Protein AF-A0A6C0CA20-F1 (afdb_monomer)

Solvent-accessible surface area (backbone atoms only — not comparable to full-atom values): 9880 Å² total; per-residue (Å²): 126,70,64,70,59,51,55,51,50,56,59,53,45,75,79,47,52,57,69,53,52,55,57,48,24,70,73,40,77,76,37,40,62,42,60,72,72,48,73,34,68,61,81,39,56,44,89,81,37,72,86,45,96,46,39,52,35,37,25,21,37,33,49,62,64,67,86,89,74,76,39,85,60,46,74,38,30,34,39,38,31,78,74,74,80,74,66,69,76,35,24,28,41,32,41,34,52,79,36,62,68,71,57,79,89,44,48,49,68,47,27,29,34,39,34,41,18,51,54,51,80,58,80,55,86,87,23,70,38,92,46,50,79,44,80,45,66,72,40,83,79,65,61,64,60,57,57,50,48,51,53,52,50,47,55,51,48,54,51,52,53,51,53,54,51,55,56,57,59,71,74,76,119

Structure (mmCIF, N/CA/C/O backbone):
data_AF-A0A6C0CA20-F1
#
_entry.id   AF-A0A6C0CA20-F1
#
loop_
_atom_site.group_PDB
_atom_site.id
_atom_site.type_symbol
_atom_site.label_atom_id
_atom_site.label_alt_id
_atom_site.label_comp_id
_atom_site.label_asym_id
_atom_site.label_entity_id
_atom_site.label_seq_id
_atom_site.pdbx_PDB_ins_code
_atom_site.Cartn_x
_atom_site.Cartn_y
_atom_site.Cartn_z
_atom_site.occupancy
_atom_site.B_iso_or_equiv
_atom_site.auth_seq_id
_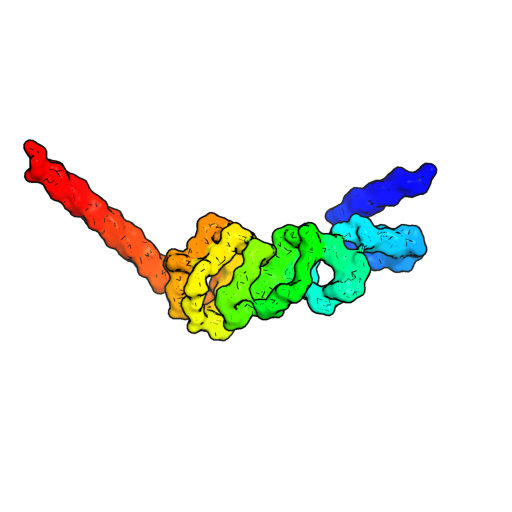atom_site.auth_comp_id
_atom_site.auth_asym_id
_atom_site.auth_atom_id
_atom_site.pdbx_PDB_model_num
ATOM 1 N N . MET A 1 1 ? -28.737 4.967 25.050 1.00 51.62 1 MET A N 1
ATOM 2 C CA . MET A 1 1 ? -28.250 6.355 24.869 1.00 51.62 1 MET A CA 1
ATOM 3 C C . MET A 1 1 ? -26.735 6.485 24.659 1.00 51.62 1 MET A C 1
ATOM 5 O O . MET A 1 1 ? -26.326 7.523 24.167 1.00 51.62 1 MET A O 1
ATOM 9 N N . LEU A 1 2 ? -25.903 5.472 24.958 1.00 55.03 2 LEU A N 1
ATOM 10 C CA . LEU A 1 2 ? -24.439 5.536 24.761 1.00 55.03 2 LEU A CA 1
ATOM 11 C C . LEU A 1 2 ? -23.964 5.369 23.298 1.00 55.03 2 LEU A C 1
ATOM 13 O O . LEU A 1 2 ? -22.847 5.767 22.983 1.00 55.03 2 LEU A O 1
ATOM 17 N N . SER A 1 3 ? -24.776 4.800 22.396 1.00 59.50 3 SER A N 1
ATOM 18 C CA . SER A 1 3 ? -24.363 4.542 21.000 1.00 59.50 3 SER A CA 1
ATOM 19 C C . SER A 1 3 ? -24.155 5.825 20.193 1.00 59.50 3 SER A C 1
ATOM 21 O O . SER A 1 3 ? -23.139 5.958 19.521 1.00 59.50 3 SER A O 1
ATOM 23 N N . LEU A 1 4 ? -25.052 6.805 20.354 1.00 59.12 4 LEU A N 1
ATOM 24 C CA . LEU A 1 4 ? -25.004 8.093 19.652 1.00 59.12 4 LEU A CA 1
ATOM 25 C C . LEU A 1 4 ? -23.715 8.882 19.942 1.00 59.12 4 LEU A C 1
ATOM 27 O O . LEU A 1 4 ? -23.262 9.648 19.101 1.00 59.12 4 LEU A O 1
ATOM 31 N N . GLN A 1 5 ? -23.096 8.676 21.110 1.00 79.94 5 GLN A N 1
ATOM 32 C CA . GLN A 1 5 ? -21.819 9.306 21.456 1.00 79.94 5 GLN A CA 1
ATOM 33 C C . GLN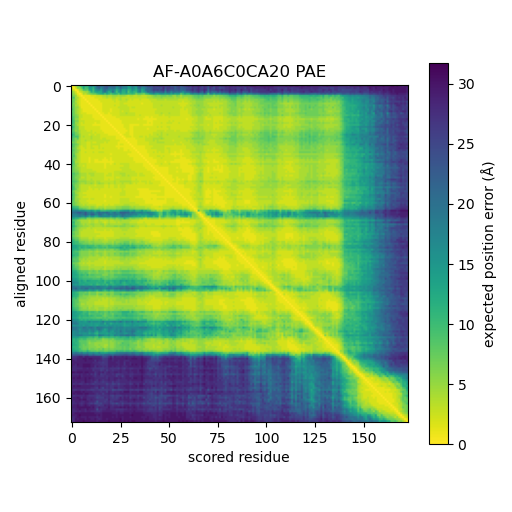 A 1 5 ? -20.623 8.626 20.777 1.00 79.94 5 GLN A C 1
ATOM 35 O O . GLN A 1 5 ? -19.655 9.302 20.450 1.00 79.94 5 GLN A O 1
ATOM 40 N N . ILE A 1 6 ? -20.674 7.312 20.537 1.00 85.56 6 ILE A N 1
ATOM 41 C CA . ILE A 1 6 ? -19.570 6.577 19.901 1.00 85.56 6 ILE A CA 1
ATOM 42 C C . ILE A 1 6 ? -19.485 6.911 18.414 1.00 85.56 6 ILE A C 1
ATOM 44 O O . ILE A 1 6 ? -18.387 7.138 17.913 1.00 85.56 6 ILE A O 1
ATOM 48 N N . ASP A 1 7 ? -20.623 6.983 17.726 1.00 88.88 7 ASP A N 1
ATOM 49 C CA . ASP A 1 7 ? -20.652 7.287 16.292 1.00 88.88 7 ASP A CA 1
ATOM 50 C C . ASP A 1 7 ? -20.109 8.697 16.015 1.00 88.88 7 ASP A C 1
ATOM 52 O O . ASP A 1 7 ? -19.309 8.888 15.102 1.00 88.88 7 ASP A O 1
ATOM 56 N N . LEU A 1 8 ? -20.435 9.666 16.881 1.00 90.69 8 LEU A N 1
ATOM 57 C CA . LEU A 1 8 ? -19.845 11.006 16.836 1.00 90.69 8 LEU A CA 1
ATOM 58 C C . LEU A 1 8 ? -18.325 10.980 17.039 1.00 90.69 8 LEU A C 1
ATOM 60 O O . LEU A 1 8 ? -17.602 11.666 16.321 1.00 90.69 8 LEU A O 1
ATOM 64 N N . VAL A 1 9 ? -17.819 10.179 17.983 1.00 90.12 9 VAL A N 1
ATOM 65 C CA . VAL A 1 9 ? -16.367 10.037 18.192 1.00 90.12 9 VAL A CA 1
ATOM 66 C C . VAL A 1 9 ? -15.696 9.405 16.974 1.00 90.12 9 VAL A C 1
ATOM 68 O O . VAL A 1 9 ? -14.604 9.831 16.606 1.00 90.12 9 VAL A O 1
ATOM 71 N N . LEU A 1 10 ? -16.332 8.429 16.319 1.00 92.62 10 LEU A N 1
ATOM 72 C CA . LEU A 1 10 ? -15.804 7.828 15.093 1.00 92.62 10 LEU A CA 1
ATOM 73 C C . LEU A 1 10 ? -15.772 8.834 13.937 1.00 92.62 10 LEU A C 1
ATOM 75 O O . LEU A 1 10 ? -14.771 8.886 13.224 1.00 92.62 10 LEU A O 1
ATOM 79 N N . GLU A 1 11 ? -16.792 9.679 13.787 1.00 93.81 11 GLU A N 1
ATOM 80 C CA . GLU A 1 11 ? -16.778 10.761 12.795 1.00 93.81 11 GLU A CA 1
ATOM 81 C C . GLU A 1 11 ? -15.688 11.798 13.083 1.00 93.81 11 GLU A C 1
ATOM 83 O O . GLU A 1 11 ? -14.913 12.139 12.191 1.00 93.81 11 GLU A O 1
ATOM 88 N N . ILE A 1 12 ? -15.548 12.235 14.338 1.00 92.12 12 ILE A N 1
ATOM 89 C CA . ILE A 1 12 ? -14.468 13.146 14.745 1.00 92.12 12 ILE A CA 1
ATOM 90 C C . ILE A 1 12 ? -13.102 12.498 14.498 1.00 92.12 12 ILE A C 1
ATOM 92 O O . ILE A 1 12 ? -12.184 13.169 14.030 1.00 92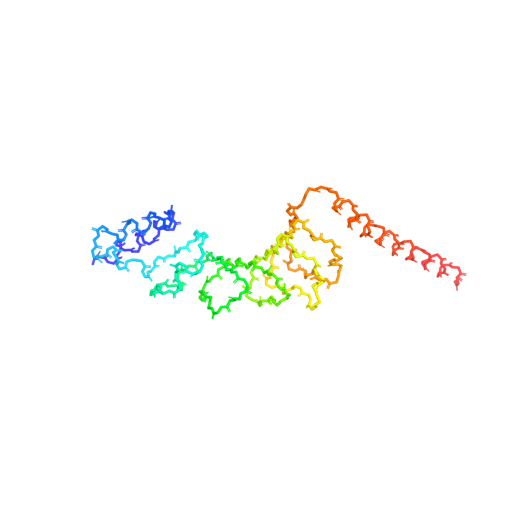.12 12 ILE A O 1
ATOM 96 N N . SER A 1 13 ? -12.964 11.190 14.754 1.00 93.38 13 SER A N 1
ATOM 97 C CA . SER A 1 13 ? -11.695 10.470 14.603 1.00 93.38 13 SER A CA 1
ATOM 98 C C . SER A 1 13 ? -11.134 10.547 13.184 1.00 93.38 13 SER A C 1
ATOM 100 O O . SER A 1 13 ? -9.918 10.521 13.025 1.00 93.38 13 SER A O 1
ATOM 102 N N . LYS A 1 14 ? -11.977 10.731 12.157 1.00 94.31 14 LYS A N 1
ATOM 103 C CA . LYS A 1 14 ? -11.532 10.914 10.765 1.00 94.31 14 LYS A CA 1
ATOM 104 C C . LYS A 1 14 ? -10.661 12.160 10.574 1.00 94.31 14 LYS A C 1
ATOM 106 O O . LYS A 1 14 ? -9.869 12.200 9.640 1.00 94.31 14 LYS A O 1
ATOM 111 N N . PHE A 1 15 ? -10.788 13.148 11.458 1.00 95.19 15 PHE A N 1
ATOM 112 C CA . PHE A 1 15 ? -10.021 14.396 11.443 1.00 95.19 15 PHE A CA 1
ATOM 113 C C . PHE A 1 15 ? -8.861 14.404 12.451 1.00 95.19 15 PHE A C 1
ATOM 115 O O . PHE A 1 15 ? -8.142 15.396 12.554 1.00 95.19 15 PHE A O 1
ATOM 122 N N . VAL A 1 16 ? -8.675 13.321 13.210 1.00 94.94 16 VAL A N 1
ATOM 123 C CA . VAL A 1 16 ? -7.609 13.180 14.211 1.00 94.94 16 VAL A CA 1
ATOM 124 C C . VAL A 1 16 ? -6.450 12.382 13.610 1.00 94.94 16 VAL A C 1
ATOM 126 O O . VAL A 1 16 ? -6.669 11.440 12.848 1.00 94.94 16 VAL A O 1
ATOM 129 N N . SER A 1 17 ? -5.214 12.735 13.970 1.00 97.25 17 SER A N 1
ATOM 130 C CA . SER A 1 17 ? -4.020 11.966 13.595 1.00 97.25 17 SER A CA 1
ATOM 131 C C . SER A 1 17 ? -4.058 10.547 14.157 1.00 97.25 17 SER A C 1
ATOM 133 O O . SER A 1 17 ? -4.695 10.281 15.180 1.00 97.25 17 SER A O 1
ATOM 135 N N . ASP A 1 18 ? -3.328 9.625 13.540 1.00 97.12 18 ASP A N 1
ATOM 136 C CA . ASP A 1 18 ? -3.299 8.236 14.008 1.00 97.12 18 ASP A CA 1
ATOM 137 C C . ASP A 1 18 ? -2.674 8.131 15.401 1.00 97.12 18 ASP A C 1
ATOM 139 O O . ASP A 1 18 ? -3.200 7.434 16.270 1.00 97.12 18 ASP A O 1
ATOM 143 N N . HIS A 1 19 ? -1.638 8.929 15.669 1.00 95.38 19 HIS A N 1
ATOM 144 C CA . HIS A 1 19 ? -1.106 9.105 17.020 1.00 95.38 19 HIS A CA 1
ATOM 145 C C . HIS A 1 19 ? -2.187 9.582 18.006 1.00 95.38 19 HIS A C 1
ATOM 147 O O . HIS A 1 19 ? -2.324 9.029 19.097 1.00 95.38 19 HIS A O 1
ATOM 153 N N . GLY A 1 20 ? -2.992 10.579 17.625 1.00 96.19 20 GLY A N 1
ATOM 154 C CA . GLY A 1 20 ? -4.081 11.090 18.457 1.00 96.19 20 GLY A CA 1
ATOM 155 C C . GLY A 1 20 ? -5.154 10.038 18.747 1.00 96.19 20 GLY A C 1
ATOM 156 O O . GLY A 1 20 ? -5.605 9.929 19.886 1.00 96.19 20 GLY A O 1
ATOM 157 N N . LYS A 1 21 ? -5.511 9.209 17.759 1.00 96.00 21 LYS A N 1
ATOM 158 C CA . LYS A 1 21 ? -6.438 8.074 17.930 1.00 96.00 21 LYS A CA 1
ATOM 159 C C . LYS A 1 21 ? -5.901 7.051 18.934 1.00 96.00 21 LYS A C 1
ATOM 161 O O . LYS A 1 21 ? -6.653 6.566 19.776 1.00 96.00 21 LYS A O 1
ATOM 166 N N . ILE A 1 22 ? -4.604 6.750 18.875 1.00 94.69 22 ILE A N 1
ATOM 167 C CA . ILE A 1 22 ? -3.946 5.840 19.821 1.00 94.69 22 ILE A CA 1
ATOM 168 C C . ILE A 1 22 ? -3.894 6.443 21.231 1.00 94.69 22 ILE A C 1
ATOM 170 O O . ILE A 1 22 ? -4.198 5.755 22.200 1.00 94.69 22 ILE A O 1
ATOM 174 N N . CYS A 1 23 ? -3.601 7.737 21.382 1.00 95.25 23 CYS A N 1
ATOM 175 C CA . CYS A 1 23 ? -3.700 8.401 22.686 1.00 95.25 23 CYS A CA 1
ATOM 176 C C . CYS A 1 23 ? -5.131 8.363 23.238 1.00 95.25 23 CYS A C 1
ATOM 178 O O . CYS A 1 23 ? -5.332 8.076 24.416 1.00 95.25 23 CYS A O 1
ATOM 180 N N . LEU A 1 24 ? -6.129 8.604 22.383 1.00 91.88 24 LEU A N 1
ATOM 181 C CA . LEU A 1 24 ? -7.539 8.539 22.752 1.00 91.88 24 LEU A CA 1
ATOM 182 C C . LEU A 1 24 ? -7.895 7.151 23.302 1.00 91.88 24 LEU A C 1
ATOM 184 O O . LEU A 1 24 ? -8.561 7.053 24.331 1.00 91.88 24 LEU A O 1
ATOM 188 N N . SER A 1 25 ? -7.408 6.077 22.672 1.00 93.19 25 SER A N 1
ATOM 189 C CA . SER A 1 25 ? -7.700 4.709 23.110 1.00 93.19 25 SER A CA 1
ATOM 190 C C . SER A 1 25 ? -7.150 4.389 24.508 1.00 93.19 25 SER A C 1
ATOM 192 O O . SER A 1 25 ? -7.674 3.505 25.175 1.00 93.19 25 SER A O 1
ATOM 194 N N . MET A 1 26 ? -6.147 5.128 24.995 1.00 93.19 26 MET A N 1
ATOM 195 C CA . MET A 1 26 ? -5.578 4.936 26.338 1.00 93.19 26 MET A CA 1
ATOM 196 C C . MET A 1 26 ? -6.409 5.570 27.462 1.00 93.19 26 MET A C 1
ATOM 198 O O . MET A 1 26 ? -6.157 5.298 28.633 1.00 93.19 26 MET A O 1
ATOM 202 N N . VAL A 1 27 ? -7.395 6.414 27.139 1.00 92.75 27 VAL A N 1
ATOM 203 C CA . VAL A 1 27 ? -8.120 7.218 28.139 1.00 92.75 27 VAL A CA 1
ATOM 204 C C . VAL A 1 27 ? -9.060 6.375 29.005 1.00 92.75 27 VAL A C 1
ATOM 206 O O . VAL A 1 27 ? -9.210 6.633 30.197 1.00 92.75 27 VAL A O 1
ATOM 209 N N . SER A 1 28 ? -9.740 5.383 28.427 1.00 92.62 28 SER A N 1
ATOM 210 C CA . SER A 1 28 ? -10.680 4.529 29.161 1.00 92.62 28 SER A CA 1
ATOM 211 C C . SER A 1 28 ? -10.918 3.207 28.442 1.00 92.62 28 SER A C 1
ATOM 213 O O . SER A 1 28 ? -10.674 3.092 27.245 1.00 92.62 28 SER A O 1
ATOM 215 N N . LYS A 1 29 ? -11.492 2.217 29.136 1.00 91.31 29 LYS A N 1
ATOM 216 C CA . LYS A 1 29 ? -11.855 0.921 28.533 1.00 91.31 29 LYS A CA 1
ATOM 217 C C . LYS A 1 29 ? -12.835 1.059 27.360 1.00 91.31 29 LYS A C 1
ATOM 219 O O . LYS A 1 29 ? -12.755 0.308 26.393 1.00 91.31 29 LYS A O 1
ATOM 224 N N . GLN A 1 30 ? -13.771 2.008 27.438 1.00 89.19 30 GLN A N 1
ATOM 225 C CA . GLN A 1 30 ? -14.701 2.272 26.338 1.00 89.19 30 GLN A CA 1
ATOM 226 C C . GLN A 1 30 ? -13.965 2.850 25.125 1.00 89.19 30 GLN A C 1
ATOM 228 O O . GLN A 1 30 ? -14.264 2.463 23.998 1.00 89.19 30 GLN A O 1
ATOM 233 N N . MET A 1 31 ? -12.992 3.731 25.364 1.00 90.81 31 MET A N 1
ATOM 234 C CA . MET A 1 31 ? -12.171 4.335 24.317 1.00 90.81 31 MET A CA 1
ATOM 235 C C . MET A 1 31 ? -11.194 3.332 23.703 1.00 90.81 31 MET A C 1
ATOM 237 O O . MET A 1 31 ? -10.991 3.342 22.492 1.00 90.81 31 MET A O 1
ATOM 241 N N . ASP A 1 32 ? -10.659 2.412 24.508 1.00 93.75 32 ASP A N 1
ATOM 242 C CA . ASP A 1 32 ? -9.785 1.335 24.040 1.00 93.75 32 ASP A CA 1
ATOM 243 C C . ASP A 1 32 ? -10.479 0.461 22.991 1.00 93.75 32 ASP A C 1
ATOM 245 O O . ASP A 1 32 ? -9.882 0.100 21.981 1.00 93.75 32 ASP A O 1
ATOM 249 N N . ASN A 1 33 ? -11.778 0.201 23.160 1.00 92.88 33 ASN A N 1
ATOM 250 C CA . ASN A 1 33 ? -12.565 -0.559 22.188 1.00 92.88 33 ASN A CA 1
ATOM 251 C C . ASN A 1 33 ? -12.720 0.149 20.830 1.00 92.88 33 ASN A C 1
ATOM 253 O O . ASN A 1 33 ? -13.079 -0.499 19.845 1.00 92.88 33 ASN A O 1
ATOM 257 N N . LEU A 1 34 ? -12.471 1.460 20.745 1.00 93.31 34 LEU A N 1
ATOM 258 C CA . LEU A 1 34 ? -12.594 2.196 19.488 1.00 93.31 34 LEU A CA 1
ATOM 259 C C . LEU A 1 34 ? -11.444 1.909 18.523 1.00 93.31 34 LEU A C 1
ATOM 261 O O . LEU A 1 34 ? -11.659 2.019 17.319 1.00 93.31 34 LEU A O 1
ATOM 265 N N . LYS A 1 35 ? -10.274 1.456 18.997 1.00 93.81 35 LYS A N 1
ATOM 266 C CA . LYS A 1 35 ? -9.134 1.125 18.116 1.00 93.81 35 LYS A CA 1
ATOM 267 C C . LYS A 1 35 ? -9.472 0.060 17.066 1.00 93.81 35 LYS A C 1
ATOM 269 O O . LYS A 1 35 ? -8.959 0.082 15.956 1.00 93.81 35 LYS A O 1
ATOM 274 N N . TYR A 1 36 ? -10.414 -0.829 17.385 1.00 94.94 36 TYR A N 1
ATOM 275 C CA . TYR A 1 36 ? -10.904 -1.864 16.471 1.00 94.94 36 TYR A CA 1
ATOM 276 C C . 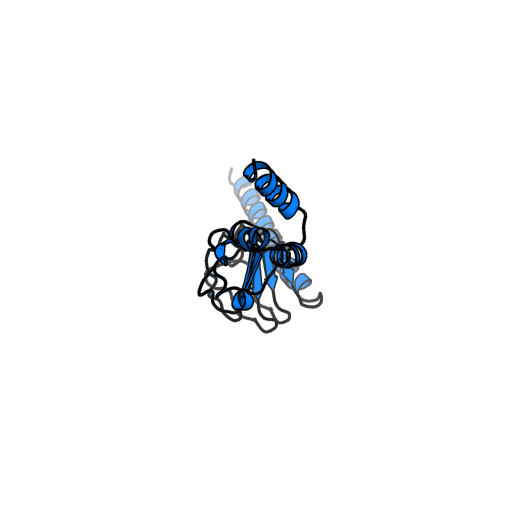TYR A 1 36 ? -11.894 -1.347 15.420 1.00 94.94 36 TYR A C 1
ATOM 278 O O . TYR A 1 36 ? -12.215 -2.070 14.482 1.00 94.94 36 TYR A O 1
ATOM 286 N N . LYS A 1 37 ? -12.397 -0.118 15.571 1.00 94.38 37 LYS A N 1
ATOM 287 C CA . LYS A 1 37 ? -13.374 0.511 14.668 1.00 94.38 37 LYS A CA 1
ATOM 288 C C . LYS A 1 37 ? -12.807 1.709 13.911 1.00 94.38 37 LYS A C 1
ATOM 290 O O . LYS A 1 37 ? -13.338 2.074 12.869 1.00 94.38 37 LYS A O 1
ATOM 295 N N . MET A 1 38 ? -11.776 2.346 14.458 1.00 95.31 38 MET A N 1
ATOM 296 C CA . MET A 1 38 ? -11.116 3.486 13.838 1.00 95.31 38 MET A CA 1
ATOM 297 C C . MET A 1 38 ? -10.288 3.050 12.638 1.00 95.31 38 MET A C 1
ATOM 299 O O . MET A 1 38 ? -9.667 1.991 12.655 1.00 95.31 38 MET A O 1
ATOM 303 N N . VAL A 1 39 ? -10.267 3.913 11.627 1.00 96.06 39 VAL A N 1
ATOM 304 C CA . VAL A 1 39 ? -9.440 3.774 10.430 1.00 96.06 39 VAL A CA 1
ATOM 305 C C . VAL A 1 39 ? -8.155 4.570 10.620 1.00 96.06 39 VAL A C 1
ATOM 307 O O . VAL A 1 39 ? -8.205 5.726 11.050 1.00 96.06 39 VAL A O 1
ATOM 310 N N . TYR A 1 40 ? -7.022 3.965 10.277 1.00 97.19 40 TYR A N 1
ATOM 311 C CA . TYR A 1 40 ? -5.691 4.556 10.389 1.00 97.19 40 TYR A CA 1
ATOM 312 C C . TYR A 1 40 ? -5.144 4.847 8.990 1.00 97.19 40 TYR A C 1
ATOM 314 O O . TYR A 1 40 ? -5.020 3.945 8.160 1.00 97.19 40 TYR A O 1
ATOM 322 N N . SER A 1 41 ? -4.894 6.119 8.698 1.00 96.19 41 SER A N 1
ATOM 323 C CA . SER A 1 41 ? -4.622 6.619 7.342 1.00 96.19 41 SER A CA 1
ATOM 324 C C . SER A 1 41 ? -3.197 7.134 7.144 1.00 96.19 41 SER A C 1
ATOM 326 O O . SER A 1 41 ? -2.788 7.401 6.010 1.00 96.19 41 SER A O 1
ATOM 328 N N . GLU A 1 42 ? -2.436 7.308 8.223 1.00 97.00 42 GLU A N 1
ATOM 329 C CA . GLU A 1 42 ? -1.032 7.692 8.152 1.00 97.00 42 GLU A CA 1
ATOM 330 C C . GLU A 1 42 ? -0.183 6.509 7.687 1.00 97.00 42 GLU A C 1
ATOM 332 O O . GLU A 1 42 ? -0.461 5.346 7.980 1.00 97.00 42 GLU A O 1
ATOM 337 N N . LYS A 1 43 ? 0.874 6.812 6.929 1.00 97.00 43 LYS A N 1
ATOM 338 C CA . LYS A 1 43 ? 1.743 5.782 6.363 1.00 97.00 43 LYS A CA 1
ATOM 339 C C . LYS A 1 43 ? 2.507 5.053 7.470 1.00 97.00 43 LYS A C 1
ATOM 341 O O . LYS A 1 43 ? 3.272 5.683 8.203 1.00 97.00 43 LYS A O 1
ATOM 346 N N . ILE A 1 44 ? 2.393 3.727 7.521 1.00 96.19 44 ILE A N 1
ATOM 347 C CA . ILE A 1 44 ? 3.083 2.889 8.513 1.00 96.19 44 ILE A CA 1
ATOM 348 C C . ILE A 1 44 ? 3.762 1.668 7.884 1.00 96.19 44 ILE A C 1
ATOM 350 O O . ILE A 1 44 ? 3.264 1.094 6.921 1.00 96.19 44 ILE A O 1
ATOM 354 N N . ASN A 1 45 ? 4.911 1.254 8.432 1.00 94.88 45 ASN A N 1
ATOM 355 C CA . ASN A 1 45 ? 5.547 -0.006 8.034 1.00 94.88 45 ASN A CA 1
ATOM 356 C C . ASN A 1 45 ? 4.713 -1.184 8.560 1.00 94.88 45 ASN A C 1
ATOM 358 O O . ASN A 1 45 ? 4.407 -1.245 9.753 1.00 94.88 45 ASN A O 1
ATOM 362 N N . ILE A 1 46 ? 4.389 -2.117 7.667 1.00 93.62 46 ILE A N 1
ATOM 363 C CA . ILE A 1 46 ? 3.581 -3.298 7.952 1.00 93.62 46 ILE A CA 1
ATOM 364 C C . ILE A 1 46 ? 4.150 -4.182 9.072 1.00 93.62 46 ILE A C 1
ATOM 366 O O . ILE A 1 46 ? 3.385 -4.720 9.866 1.00 93.62 46 ILE A O 1
ATOM 370 N N . GLU A 1 47 ? 5.475 -4.262 9.206 1.00 92.38 47 GLU A N 1
ATOM 371 C CA . GLU A 1 47 ? 6.169 -5.048 10.241 1.00 92.38 47 GLU A CA 1
ATOM 372 C C . GLU A 1 47 ? 5.868 -4.550 11.661 1.00 92.38 47 GLU A C 1
ATOM 374 O O . GLU A 1 47 ? 6.045 -5.272 12.635 1.00 92.38 47 GLU A O 1
ATOM 379 N N . LYS A 1 48 ? 5.416 -3.298 11.803 1.00 93.69 48 LYS A N 1
ATOM 380 C CA . LYS A 1 48 ? 5.041 -2.731 13.106 1.00 93.69 48 LYS A CA 1
ATOM 381 C C . LYS A 1 48 ? 3.620 -3.098 13.526 1.00 93.69 48 LYS A C 1
ATOM 383 O O . LYS A 1 48 ? 3.262 -2.877 14.681 1.00 93.69 48 LYS A O 1
ATOM 388 N N . ILE A 1 49 ? 2.799 -3.571 12.590 1.00 94.69 49 ILE A N 1
ATOM 389 C CA . ILE A 1 49 ? 1.349 -3.706 12.771 1.00 94.69 49 ILE A CA 1
ATOM 390 C C . ILE A 1 49 ? 0.812 -5.102 12.447 1.00 94.69 49 ILE A C 1
ATOM 392 O O . ILE A 1 49 ? -0.356 -5.367 12.714 1.00 94.69 49 ILE A O 1
ATOM 396 N N . ASP A 1 50 ? 1.620 -5.995 11.880 1.00 92.81 50 ASP A N 1
ATOM 397 C CA . ASP A 1 50 ? 1.212 -7.316 11.382 1.00 92.81 50 ASP A CA 1
ATOM 398 C C . ASP A 1 50 ? 0.565 -8.226 12.444 1.00 92.81 50 ASP A C 1
ATOM 400 O O . ASP A 1 50 ? -0.344 -9.008 12.125 1.00 92.81 50 ASP A O 1
ATOM 404 N N . MET A 1 51 ? 0.992 -8.072 13.700 1.00 94.81 51 MET A N 1
ATOM 405 C CA . MET A 1 51 ? 0.482 -8.759 14.888 1.00 94.81 51 MET A CA 1
ATOM 406 C C . MET A 1 51 ? -0.711 -8.055 15.550 1.00 94.81 51 MET A C 1
ATOM 408 O O . MET A 1 51 ? -1.292 -8.597 16.493 1.00 94.81 51 MET A O 1
ATOM 412 N N . LEU A 1 52 ? -1.096 -6.854 15.105 1.00 95.00 52 LEU A N 1
ATOM 413 C CA . LEU A 1 52 ? -2.201 -6.131 15.726 1.00 95.00 52 LEU A CA 1
ATOM 414 C C . LEU A 1 52 ? -3.549 -6.770 15.357 1.00 95.00 52 LEU A C 1
ATOM 416 O O . LEU A 1 52 ? -3.818 -7.042 14.186 1.00 95.00 52 LEU A O 1
ATOM 420 N N . PRO A 1 53 ? -4.465 -6.940 16.326 1.00 95.62 53 PRO A N 1
ATOM 421 C CA . PRO A 1 53 ? -5.778 -7.537 16.070 1.00 95.62 53 PRO A CA 1
ATOM 422 C C . PRO A 1 53 ? -6.677 -6.679 15.162 1.00 95.62 53 PRO A C 1
ATOM 424 O O . PRO A 1 53 ? -7.640 -7.187 14.600 1.00 95.62 53 PRO A O 1
ATOM 427 N N . TYR A 1 54 ? -6.362 -5.391 15.002 1.00 95.81 54 TYR A N 1
ATOM 428 C CA . TYR A 1 54 ? -7.041 -4.445 14.110 1.00 95.81 54 TYR A CA 1
ATOM 429 C C . TYR A 1 54 ? -6.197 -4.098 12.870 1.00 95.81 54 TYR A C 1
ATOM 431 O O . TYR A 1 54 ? -6.360 -3.037 12.278 1.00 95.81 54 TYR A O 1
ATOM 439 N N . PHE A 1 55 ? -5.289 -4.993 12.465 1.00 96.00 55 PHE A N 1
ATOM 440 C CA . PHE A 1 55 ? -4.426 -4.846 11.286 1.00 96.00 55 PHE A CA 1
ATOM 441 C C . PHE A 1 55 ? -5.175 -4.437 10.004 1.00 96.00 55 PHE A C 1
ATOM 443 O O . PHE A 1 55 ? -4.668 -3.639 9.221 1.00 96.00 55 PHE A O 1
ATOM 450 N N . ASP A 1 56 ? -6.398 -4.936 9.801 1.00 96.62 56 ASP A N 1
ATOM 451 C CA . ASP A 1 56 ? -7.203 -4.631 8.609 1.00 96.62 56 ASP A CA 1
ATOM 452 C C . ASP A 1 56 ? -7.711 -3.172 8.552 1.00 96.62 56 ASP A C 1
ATOM 454 O O . ASP A 1 56 ? -8.226 -2.752 7.516 1.00 96.62 56 ASP A O 1
ATOM 458 N N . ASN A 1 57 ? -7.547 -2.388 9.626 1.00 96.62 57 ASN A N 1
ATOM 459 C CA . ASN A 1 57 ? -8.010 -0.998 9.711 1.00 96.62 57 ASN A CA 1
ATOM 460 C C . ASN A 1 57 ? -7.000 0.035 9.176 1.00 96.62 57 ASN A C 1
ATOM 462 O O . ASN A 1 57 ? -7.291 1.234 9.191 1.00 96.62 57 ASN A O 1
ATOM 466 N N . PHE A 1 58 ? -5.812 -0.397 8.743 1.00 97.12 58 PHE A N 1
ATOM 467 C CA . PHE A 1 58 ? -4.784 0.484 8.188 1.00 97.12 58 PHE A CA 1
ATOM 468 C C . PHE A 1 58 ? -4.955 0.641 6.672 1.00 97.12 58 PHE A C 1
ATOM 470 O O . PHE A 1 58 ? -4.892 -0.332 5.922 1.00 97.12 58 PHE A O 1
ATOM 477 N N . GLU A 1 59 ? -5.141 1.879 6.212 1.00 97.19 59 GLU A N 1
ATOM 478 C CA . GLU A 1 59 ? -5.364 2.189 4.795 1.00 97.19 59 GLU A CA 1
ATOM 479 C C . GLU A 1 59 ? -4.076 2.499 4.023 1.00 97.19 59 GLU A C 1
ATOM 481 O O . GLU A 1 59 ? -4.077 2.412 2.793 1.00 97.19 59 GLU A O 1
AT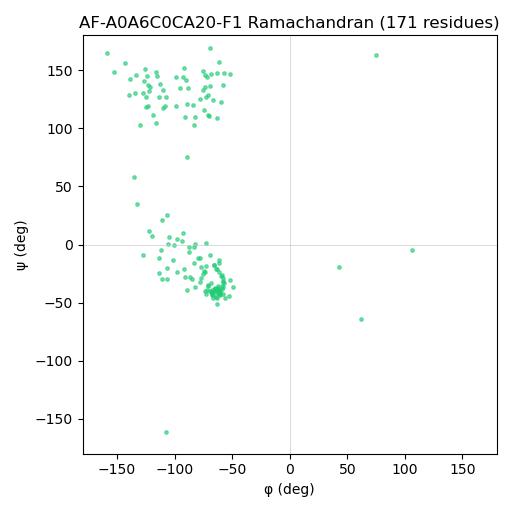OM 486 N N . ASN A 1 60 ? -2.997 2.875 4.716 1.00 97.50 60 ASN A N 1
ATOM 487 C CA . ASN A 1 60 ? -1.751 3.340 4.109 1.00 97.50 60 ASN A CA 1
ATOM 488 C C . ASN A 1 60 ? -0.533 2.612 4.693 1.00 97.50 60 ASN A C 1
ATOM 490 O O . ASN A 1 60 ? -0.084 2.910 5.800 1.00 97.50 60 ASN A O 1
ATOM 494 N N . VAL A 1 61 ? 0.006 1.650 3.944 1.00 96.31 61 VAL A N 1
ATOM 495 C CA . VAL A 1 61 ? 1.072 0.760 4.421 1.00 96.31 61 VAL A CA 1
ATOM 496 C C . VAL A 1 61 ? 2.306 0.789 3.530 1.00 96.31 61 VAL A C 1
ATOM 498 O O . VAL A 1 61 ? 2.208 0.884 2.309 1.00 96.31 61 VAL A O 1
ATOM 501 N N . GLU A 1 62 ? 3.477 0.669 4.151 1.00 95.00 62 GLU A N 1
ATOM 502 C CA . GLU A 1 62 ? 4.776 0.476 3.503 1.00 95.00 62 GLU A CA 1
ATOM 503 C C . GLU A 1 62 ? 5.332 -0.917 3.818 1.00 95.00 62 GLU A C 1
ATOM 505 O O . GLU A 1 62 ? 5.248 -1.393 4.950 1.00 95.00 62 GLU A O 1
ATOM 510 N N . MET A 1 63 ? 5.907 -1.566 2.808 1.00 92.75 63 MET A N 1
ATOM 511 C CA . MET A 1 63 ? 6.512 -2.895 2.893 1.00 92.75 63 MET A CA 1
ATOM 512 C C . MET A 1 63 ? 7.762 -2.987 2.010 1.00 92.75 63 MET A C 1
ATOM 514 O O . MET A 1 63 ? 7.913 -2.233 1.043 1.00 92.75 63 MET A O 1
ATOM 518 N N . ILE A 1 64 ? 8.657 -3.917 2.344 1.00 89.81 64 ILE A N 1
ATOM 519 C CA . ILE A 1 64 ? 9.936 -4.127 1.656 1.00 89.81 64 ILE A CA 1
ATOM 520 C C . ILE A 1 64 ? 9.998 -5.565 1.118 1.00 89.81 64 ILE A C 1
ATOM 522 O O . ILE A 1 64 ? 9.643 -6.513 1.812 1.00 89.81 64 ILE A O 1
ATOM 526 N N . ASP A 1 65 ? 10.456 -5.704 -0.126 1.00 80.06 65 ASP A N 1
ATOM 527 C CA . ASP A 1 65 ? 10.723 -6.938 -0.878 1.00 80.06 65 ASP A CA 1
ATOM 528 C C . ASP A 1 65 ? 9.538 -7.862 -1.158 1.00 80.06 65 ASP A C 1
ATOM 530 O O . ASP A 1 65 ? 9.207 -8.079 -2.324 1.00 80.06 65 ASP A O 1
ATOM 534 N N . LYS A 1 66 ? 8.900 -8.437 -0.136 1.00 71.75 66 LYS A N 1
ATOM 535 C CA . LYS A 1 66 ? 7.782 -9.367 -0.329 1.00 71.75 66 LYS A CA 1
ATOM 536 C C . LYS A 1 66 ? 6.627 -9.065 0.599 1.00 71.75 66 LYS A C 1
ATOM 538 O O . LYS A 1 66 ? 6.757 -8.998 1.815 1.00 71.75 66 LYS A O 1
ATOM 543 N N . ALA A 1 67 ? 5.458 -8.986 -0.013 1.00 66.50 67 ALA A N 1
ATOM 544 C CA . ALA A 1 67 ? 4.201 -8.896 0.687 1.00 66.50 67 ALA A CA 1
ATOM 545 C C . ALA A 1 67 ? 3.747 -10.298 1.121 1.00 66.50 67 ALA A C 1
ATOM 547 O O . ALA A 1 67 ? 3.376 -11.123 0.287 1.00 66.50 67 ALA A O 1
ATOM 548 N N . THR A 1 68 ? 3.786 -10.582 2.421 1.00 73.06 68 THR A N 1
ATOM 549 C CA . THR A 1 68 ? 3.250 -11.831 2.996 1.00 73.06 68 THR A CA 1
ATOM 550 C C . THR A 1 68 ? 1.789 -11.684 3.420 1.00 73.06 68 THR A C 1
ATOM 552 O O . THR A 1 68 ? 1.029 -12.650 3.397 1.00 73.06 68 THR A O 1
ATOM 555 N N . LYS A 1 69 ? 1.381 -10.463 3.775 1.00 87.19 69 LYS A N 1
ATOM 556 C CA . LYS A 1 69 ? 0.035 -10.093 4.216 1.00 87.19 69 LYS A CA 1
ATOM 557 C C . LYS A 1 69 ? -0.204 -8.624 3.868 1.00 87.19 69 LYS A C 1
ATOM 559 O O . LYS A 1 69 ? 0.736 -7.838 3.864 1.00 87.19 69 LYS A O 1
ATOM 564 N N . CYS A 1 70 ? -1.442 -8.246 3.576 1.00 91.06 70 CYS A N 1
ATOM 565 C CA . CYS A 1 70 ? -1.842 -6.861 3.325 1.00 91.06 70 CYS A CA 1
ATOM 566 C C . CYS A 1 70 ? -3.197 -6.612 4.005 1.00 91.06 70 CYS A C 1
ATOM 568 O O . CYS A 1 70 ? -4.020 -7.534 3.999 1.00 91.06 70 CYS A O 1
ATOM 570 N N . PRO A 1 71 ? -3.447 -5.428 4.597 1.00 95.00 71 PRO A N 1
ATOM 571 C CA . PRO A 1 71 ? -4.765 -5.098 5.131 1.00 95.00 71 PRO A CA 1
ATOM 572 C C . PRO A 1 71 ? -5.829 -5.181 4.036 1.00 95.00 71 PRO A C 1
ATOM 574 O O . PRO A 1 71 ? -5.605 -4.709 2.918 1.00 95.00 71 PRO A O 1
ATOM 577 N N . LYS A 1 72 ? -6.996 -5.756 4.347 1.00 92.69 72 LYS A N 1
ATOM 578 C CA . LYS A 1 72 ? -8.073 -5.971 3.355 1.00 92.69 72 LYS A CA 1
ATOM 579 C C . LYS A 1 72 ? -8.565 -4.693 2.677 1.00 92.69 72 LYS A C 1
ATOM 581 O O . LYS A 1 72 ? -8.973 -4.741 1.522 1.00 92.69 72 LYS A O 1
ATOM 586 N N . HIS A 1 73 ? -8.546 -3.572 3.393 1.00 89.94 73 HIS A N 1
ATOM 587 C CA . HIS A 1 73 ? -9.049 -2.283 2.912 1.00 89.94 73 HIS A CA 1
ATOM 588 C C . HIS A 1 73 ? -7.929 -1.260 2.683 1.00 89.94 73 HIS A C 1
ATOM 590 O O . HIS A 1 73 ? -8.185 -0.056 2.671 1.00 89.94 73 HIS A O 1
ATOM 596 N N . ALA A 1 74 ? -6.685 -1.721 2.503 1.00 95.25 74 ALA A N 1
ATOM 597 C CA . ALA A 1 74 ? -5.577 -0.838 2.167 1.00 95.25 74 ALA A CA 1
ATOM 598 C C . ALA A 1 74 ? -5.856 -0.105 0.845 1.00 95.25 74 ALA A C 1
ATOM 600 O O . ALA A 1 74 ? -6.071 -0.728 -0.194 1.00 95.25 74 ALA A O 1
ATOM 601 N N . LYS A 1 75 ? -5.833 1.229 0.882 1.00 95.75 75 LYS A N 1
ATOM 602 C CA . LYS A 1 75 ? -5.954 2.092 -0.304 1.00 95.75 75 LYS A C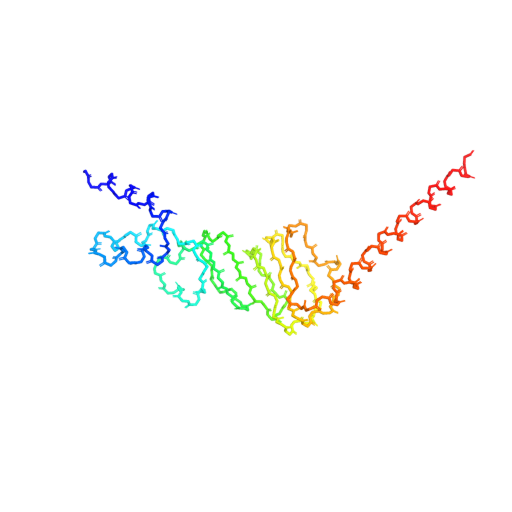A 1
ATOM 603 C C . LYS A 1 75 ? -4.586 2.380 -0.908 1.00 95.75 75 LYS A C 1
ATOM 605 O O . LYS A 1 75 ? -4.418 2.420 -2.126 1.00 95.75 75 LYS A O 1
ATOM 610 N N . PHE A 1 76 ? -3.597 2.579 -0.045 1.00 96.25 76 PHE A N 1
ATOM 611 C CA . PHE A 1 76 ? -2.237 2.914 -0.422 1.00 96.25 76 PHE A CA 1
ATOM 612 C C . PHE A 1 76 ? -1.297 1.817 0.060 1.00 96.25 76 PHE A C 1
ATOM 614 O O . PHE A 1 76 ? -1.093 1.629 1.257 1.00 96.25 76 PHE A O 1
ATOM 621 N N . VAL A 1 77 ? -0.735 1.079 -0.894 1.00 96.25 77 VAL A N 1
ATOM 622 C CA . VAL A 1 77 ? 0.246 0.028 -0.636 1.00 96.25 77 VAL A CA 1
ATOM 623 C C . VAL A 1 77 ? 1.545 0.452 -1.298 1.00 96.25 77 VAL A C 1
ATOM 625 O O . VAL A 1 77 ? 1.669 0.414 -2.526 1.00 96.25 77 VAL A O 1
ATOM 628 N N . HIS A 1 78 ? 2.485 0.894 -0.468 1.00 95.56 78 HIS A N 1
ATOM 629 C CA . HIS A 1 78 ? 3.827 1.298 -0.847 1.00 95.56 78 HIS A CA 1
ATOM 630 C C . HIS A 1 78 ? 4.763 0.094 -0.761 1.00 95.56 78 HIS A C 1
ATOM 632 O O . HIS A 1 78 ? 5.090 -0.367 0.329 1.00 95.56 78 HIS A O 1
ATOM 638 N N . LEU A 1 79 ? 5.223 -0.406 -1.903 1.00 94.12 79 LEU A N 1
ATOM 639 C CA . LEU A 1 79 ? 6.199 -1.487 -1.955 1.00 94.12 79 LEU A CA 1
ATOM 640 C C . LEU A 1 79 ? 7.558 -0.945 -2.387 1.00 94.12 79 LEU A C 1
ATOM 642 O O . LEU A 1 79 ? 7.683 -0.318 -3.440 1.00 94.12 79 LEU A O 1
ATOM 646 N N . ARG A 1 80 ? 8.585 -1.239 -1.591 1.00 92.06 80 ARG A N 1
ATOM 647 C CA . ARG A 1 80 ? 9.981 -1.068 -1.983 1.00 92.06 80 ARG A CA 1
ATOM 648 C C . ARG A 1 80 ? 10.548 -2.403 -2.443 1.00 92.06 80 ARG A C 1
ATOM 650 O O . ARG A 1 80 ? 10.601 -3.329 -1.643 1.00 92.06 80 ARG A O 1
ATOM 657 N N . ILE A 1 81 ? 10.998 -2.499 -3.691 1.00 89.94 81 ILE A N 1
ATOM 658 C CA . ILE A 1 81 ? 11.571 -3.737 -4.238 1.00 89.94 81 ILE A CA 1
ATOM 659 C C . ILE A 1 81 ? 13.045 -3.606 -4.603 1.00 89.94 81 ILE A C 1
ATOM 661 O O . ILE A 1 81 ? 13.508 -2.580 -5.112 1.00 89.94 81 ILE A O 1
ATOM 665 N N . HIS A 1 82 ? 13.767 -4.704 -4.394 1.00 88.56 82 HIS A N 1
ATOM 666 C CA . HIS A 1 82 ? 15.103 -4.936 -4.943 1.00 88.56 82 HIS A CA 1
ATOM 667 C C . HIS A 1 82 ? 15.086 -5.868 -6.175 1.00 88.56 82 HIS A C 1
ATOM 669 O O . HIS A 1 82 ? 16.083 -5.972 -6.896 1.00 88.56 82 HIS A O 1
ATOM 675 N N . GLY A 1 83 ? 13.959 -6.548 -6.417 1.00 84.56 83 GLY A N 1
ATOM 676 C CA . GLY A 1 83 ? 13.738 -7.485 -7.522 1.00 84.56 83 GLY A CA 1
ATOM 677 C C . GLY A 1 83 ? 12.811 -6.949 -8.616 1.00 84.56 83 GLY A C 1
ATOM 678 O O . GLY A 1 83 ? 12.614 -5.746 -8.735 1.00 84.56 83 GLY A O 1
ATOM 679 N N . THR A 1 84 ? 12.262 -7.856 -9.426 1.00 82.12 84 THR A N 1
ATOM 680 C CA . THR A 1 84 ? 11.304 -7.557 -10.511 1.00 82.12 84 THR A CA 1
ATOM 681 C C . THR A 1 84 ? 9.895 -8.085 -10.236 1.00 82.12 84 THR A C 1
ATOM 683 O O . THR A 1 84 ? 8.987 -7.817 -11.014 1.00 82.12 84 THR A O 1
ATOM 686 N N . ASP A 1 85 ? 9.701 -8.822 -9.142 1.00 85.44 85 ASP A N 1
ATOM 687 C CA . ASP A 1 85 ? 8.417 -9.438 -8.813 1.00 85.44 85 ASP A CA 1
ATOM 688 C C . ASP A 1 85 ? 7.516 -8.417 -8.107 1.00 85.44 85 ASP A C 1
ATOM 690 O O . ASP A 1 85 ? 7.704 -8.114 -6.928 1.00 85.44 85 ASP A O 1
ATOM 694 N N . ILE A 1 86 ? 6.543 -7.868 -8.839 1.00 88.62 86 ILE A N 1
ATOM 695 C CA . ILE A 1 86 ? 5.622 -6.844 -8.332 1.00 88.62 86 ILE A CA 1
ATOM 696 C C . ILE A 1 86 ? 4.223 -7.458 -8.148 1.00 88.62 86 ILE A C 1
ATOM 698 O O . ILE A 1 86 ? 3.616 -7.890 -9.127 1.00 88.62 86 ILE A O 1
ATOM 702 N N . PRO A 1 87 ? 3.667 -7.483 -6.924 1.00 89.06 87 PRO A N 1
ATOM 703 C CA . PRO A 1 87 ? 2.296 -7.927 -6.685 1.00 89.06 87 PRO A CA 1
ATOM 704 C C . PRO A 1 87 ? 1.233 -6.978 -7.270 1.00 89.06 87 PRO A C 1
ATOM 706 O O . PRO A 1 87 ? 1.369 -5.757 -7.210 1.00 89.06 87 PRO A O 1
ATOM 709 N N . ASN A 1 88 ? 0.105 -7.537 -7.722 1.00 89.56 88 ASN A N 1
ATOM 710 C CA . ASN A 1 88 ? -0.998 -6.804 -8.376 1.00 89.56 88 ASN A CA 1
ATOM 711 C C . ASN A 1 88 ? -1.867 -5.931 -7.448 1.00 89.56 88 ASN A C 1
ATOM 713 O O . ASN A 1 88 ? -2.847 -5.352 -7.902 1.00 89.56 88 ASN A O 1
ATOM 717 N N . PHE A 1 89 ? -1.576 -5.869 -6.149 1.00 90.25 89 PHE A N 1
ATOM 718 C CA . PHE A 1 89 ? -2.294 -5.008 -5.193 1.00 90.25 89 PHE A CA 1
ATOM 719 C C . PHE A 1 89 ? -1.474 -3.783 -4.771 1.00 90.25 89 PHE A C 1
ATOM 721 O O . PHE A 1 89 ? -1.922 -2.980 -3.957 1.00 90.25 89 PHE A O 1
ATOM 728 N N . VAL A 1 90 ? -0.258 -3.634 -5.301 1.00 93.56 90 VAL A N 1
ATOM 729 C CA . VAL A 1 90 ? 0.605 -2.484 -5.022 1.00 93.56 90 VAL A CA 1
ATOM 730 C C . VAL A 1 90 ? 0.086 -1.271 -5.780 1.00 93.56 90 VAL A C 1
ATOM 732 O O . VAL A 1 90 ? -0.170 -1.360 -6.980 1.00 93.56 90 VAL A O 1
ATOM 735 N N . THR A 1 91 ? -0.017 -0.127 -5.102 1.00 95.69 91 THR A N 1
ATOM 736 C CA . THR A 1 91 ? -0.422 1.140 -5.734 1.00 95.69 91 THR A CA 1
ATOM 737 C C . THR A 1 91 ? 0.738 2.114 -5.895 1.00 95.69 91 THR A C 1
ATOM 739 O O . THR A 1 91 ? 0.752 2.900 -6.844 1.00 95.69 91 THR A O 1
ATOM 742 N N . HIS A 1 92 ? 1.727 2.042 -5.003 1.00 95.62 92 HIS A N 1
ATOM 743 C CA . HIS A 1 92 ? 2.922 2.874 -5.018 1.00 95.62 92 HIS A CA 1
ATOM 744 C C . HIS A 1 92 ? 4.161 1.982 -5.024 1.00 95.62 92 HIS A C 1
ATOM 746 O O . HIS A 1 92 ? 4.403 1.234 -4.082 1.00 95.62 92 HIS A O 1
ATOM 752 N N . LEU A 1 93 ? 4.965 2.073 -6.075 1.00 93.06 93 LEU A N 1
ATOM 753 C CA . LEU A 1 93 ? 6.160 1.263 -6.253 1.00 93.06 93 LEU A CA 1
ATOM 754 C C . LEU A 1 93 ? 7.414 2.120 -6.106 1.00 93.06 93 LEU A C 1
ATOM 756 O O . LEU A 1 93 ? 7.524 3.188 -6.704 1.00 93.06 93 LEU A O 1
ATOM 760 N N . SER A 1 94 ? 8.379 1.643 -5.333 1.00 93.00 94 SER A N 1
ATOM 761 C CA . SER A 1 94 ? 9.694 2.257 -5.200 1.00 93.00 94 SER A CA 1
ATOM 762 C C . SER A 1 94 ? 10.777 1.221 -5.459 1.00 93.00 94 SER A C 1
ATOM 764 O O . SER A 1 94 ? 10.762 0.132 -4.887 1.00 93.00 94 SER A O 1
ATOM 766 N N . PHE A 1 95 ? 11.733 1.554 -6.312 1.00 90.00 95 PHE A N 1
ATOM 767 C CA . PHE A 1 95 ? 12.893 0.716 -6.567 1.00 90.00 95 PHE A CA 1
ATOM 768 C C . PHE A 1 95 ? 14.050 1.106 -5.650 1.00 90.00 95 PHE A C 1
ATOM 770 O O . PHE A 1 95 ? 14.271 2.281 -5.356 1.00 90.00 95 PHE A O 1
ATOM 777 N N . SER A 1 96 ? 14.816 0.105 -5.215 1.00 88.94 96 SER A N 1
ATOM 778 C CA . SER A 1 96 ? 16.059 0.315 -4.470 1.00 88.94 96 SER A CA 1
ATOM 779 C C . SER A 1 96 ? 17.003 1.295 -5.192 1.00 88.94 96 SER A C 1
ATOM 781 O O . SER A 1 96 ? 17.080 1.256 -6.423 1.00 88.94 96 SER A O 1
ATOM 783 N N . PRO A 1 97 ? 17.797 2.114 -4.470 1.00 86.00 97 PRO A N 1
ATOM 784 C CA . PRO A 1 97 ? 18.791 3.003 -5.079 1.00 86.00 97 PRO A CA 1
ATOM 785 C C . PRO A 1 97 ? 19.754 2.306 -6.047 1.00 86.00 97 PRO A C 1
ATOM 787 O O . PRO A 1 97 ? 20.184 2.9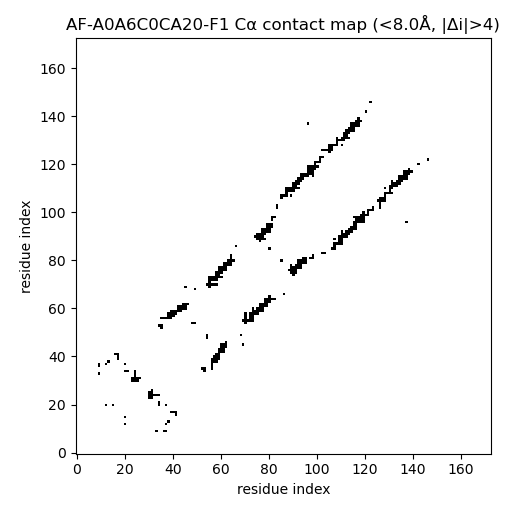18 -7.019 1.00 86.00 97 PRO A O 1
ATOM 790 N N . TYR A 1 98 ? 20.051 1.025 -5.807 1.00 84.88 98 TYR A N 1
ATOM 791 C CA . TYR A 1 98 ? 20.961 0.205 -6.613 1.00 84.88 98 TYR A CA 1
ATOM 792 C C . TYR A 1 98 ? 20.256 -0.618 -7.701 1.00 84.88 98 TYR A C 1
ATOM 794 O O . TYR A 1 98 ? 20.895 -1.421 -8.381 1.00 84.88 98 TYR A O 1
ATOM 802 N N . PHE A 1 99 ? 18.940 -0.467 -7.859 1.00 84.12 99 PHE A N 1
ATOM 803 C CA . PHE A 1 99 ? 18.188 -1.198 -8.867 1.00 84.12 99 PHE A CA 1
ATOM 804 C C . PHE A 1 99 ? 18.547 -0.689 -10.270 1.00 84.12 99 PHE A C 1
ATOM 806 O O . PHE A 1 99 ? 18.196 0.426 -10.647 1.00 84.12 99 PHE A O 1
ATOM 813 N N . ASN A 1 100 ? 19.236 -1.525 -11.047 1.00 79.81 100 ASN A N 1
ATOM 814 C CA . ASN A 1 100 ? 19.588 -1.259 -12.442 1.00 79.81 100 ASN A CA 1
ATOM 815 C C . ASN A 1 100 ? 19.328 -2.503 -13.303 1.00 79.81 100 ASN A C 1
ATOM 817 O O . ASN A 1 100 ? 20.241 -3.100 -13.873 1.00 79.81 100 ASN A O 1
ATOM 821 N N . LYS A 1 101 ? 18.078 -2.968 -13.296 1.00 80.12 101 LYS A N 1
ATOM 822 C CA . LYS A 1 101 ? 17.629 -4.125 -14.075 1.00 80.12 101 LYS A CA 1
ATOM 823 C C . LYS A 1 101 ? 16.431 -3.730 -14.931 1.00 80.12 101 LYS A C 1
ATOM 825 O O . LYS A 1 101 ? 15.644 -2.868 -14.550 1.00 80.12 101 LYS A O 1
ATOM 830 N N . SER A 1 102 ? 16.280 -4.406 -16.067 1.00 78.31 102 SER A N 1
ATOM 831 C CA . SER A 1 102 ? 15.088 -4.288 -16.910 1.00 78.31 102 SER A CA 1
ATOM 832 C C . SER A 1 102 ? 13.874 -4.908 -16.211 1.00 78.31 102 SER A C 1
ATOM 834 O O . SER A 1 102 ? 13.972 -5.998 -15.643 1.00 78.31 102 SER A O 1
ATOM 836 N N . ILE A 1 103 ? 12.732 -4.221 -16.271 1.00 79.00 103 ILE A N 1
ATOM 837 C CA . ILE A 1 103 ? 11.457 -4.672 -15.700 1.00 79.00 103 ILE A CA 1
ATOM 838 C C . ILE A 1 103 ? 10.729 -5.499 -16.766 1.00 79.00 103 ILE A C 1
ATOM 840 O O . ILE A 1 103 ? 9.805 -5.047 -17.438 1.00 79.00 103 ILE A O 1
ATOM 844 N N . LYS A 1 104 ? 11.196 -6.732 -16.977 1.00 65.50 104 LYS A N 1
ATOM 845 C CA . LYS A 1 104 ? 10.554 -7.663 -17.914 1.00 65.50 104 LYS A CA 1
ATOM 846 C C . LYS A 1 104 ? 9.238 -8.165 -17.315 1.00 65.50 104 LYS A C 1
ATOM 848 O O . LYS A 1 104 ? 9.240 -8.670 -16.199 1.00 65.50 104 LYS A O 1
ATOM 853 N N . GLY A 1 105 ? 8.141 -8.046 -18.062 1.00 68.31 105 GLY A N 1
ATOM 854 C CA . GLY A 1 105 ? 6.795 -8.437 -17.613 1.00 68.31 105 GLY A CA 1
ATOM 855 C C . GLY A 1 105 ? 5.870 -7.266 -17.274 1.00 68.31 105 GLY A C 1
ATOM 856 O O . GLY A 1 105 ? 4.686 -7.490 -17.043 1.00 68.31 105 GLY A O 1
ATOM 857 N N . GLY A 1 106 ? 6.387 -6.033 -17.322 1.00 78.38 106 GLY A N 1
ATOM 858 C CA . GLY A 1 106 ? 5.598 -4.819 -17.136 1.00 78.38 106 GLY A CA 1
ATOM 859 C C . GLY A 1 106 ? 5.206 -4.554 -15.684 1.00 78.38 106 GLY A C 1
ATOM 860 O O . GLY A 1 106 ? 5.295 -5.410 -14.804 1.00 78.38 106 GLY A O 1
ATOM 861 N N . ILE A 1 107 ? 4.801 -3.318 -15.422 1.00 86.12 107 ILE A N 1
ATOM 862 C CA . ILE A 1 107 ? 4.321 -2.891 -14.110 1.00 86.12 107 ILE A CA 1
ATOM 863 C C . ILE A 1 107 ? 2.808 -3.154 -14.030 1.00 86.12 107 ILE A C 1
ATOM 865 O O . ILE A 1 107 ? 2.096 -2.803 -14.972 1.00 86.12 107 ILE A O 1
ATOM 869 N N . PRO A 1 108 ? 2.285 -3.735 -12.933 1.00 89.44 108 PRO A N 1
ATOM 870 C CA . PRO A 1 108 ? 0.856 -4.007 -12.801 1.00 89.44 108 PRO A CA 1
ATOM 871 C C . PRO A 1 108 ? -0.026 -2.761 -12.957 1.00 89.44 108 PRO A C 1
ATOM 873 O O . PRO A 1 108 ? 0.329 -1.673 -12.502 1.00 89.44 108 PRO A O 1
ATOM 876 N N . LEU A 1 109 ? -1.234 -2.953 -13.500 1.00 90.19 109 LEU A N 1
ATOM 877 C CA . LEU A 1 109 ? -2.255 -1.904 -13.673 1.00 90.19 109 LEU A CA 1
ATOM 878 C C . LEU A 1 109 ? -2.731 -1.269 -12.354 1.00 90.19 109 LEU A C 1
ATOM 880 O O . LEU A 1 109 ? -3.363 -0.217 -12.362 1.00 90.19 109 LEU A O 1
ATOM 884 N N . SER A 1 110 ? -2.454 -1.896 -11.211 1.00 92.50 110 SER A N 1
ATOM 885 C CA . SER A 1 110 ? -2.757 -1.332 -9.893 1.00 92.50 110 SER A CA 1
ATOM 886 C C . SER A 1 110 ? -1.814 -0.193 -9.504 1.00 92.50 110 SER A C 1
ATOM 888 O O . SER A 1 110 ? -2.165 0.644 -8.671 1.00 92.50 110 SER A O 1
ATOM 890 N N . VAL A 1 111 ? -0.608 -0.157 -10.081 1.00 93.50 111 VAL A N 1
ATOM 891 C CA . VAL A 1 111 ? 0.415 0.827 -9.737 1.00 93.50 111 VAL A CA 1
ATOM 892 C C . VAL A 1 111 ? 0.081 2.153 -10.409 1.00 93.50 111 VAL A C 1
ATOM 894 O O . VAL A 1 111 ? -0.076 2.236 -11.627 1.00 93.50 111 VAL A O 1
ATOM 897 N N . THR A 1 112 ? 0.009 3.202 -9.595 1.00 93.12 112 THR A N 1
ATOM 898 C CA . THR A 1 112 ? -0.266 4.580 -10.028 1.00 93.12 112 THR A CA 1
ATOM 899 C C . THR A 1 112 ? 0.957 5.478 -9.870 1.00 93.12 112 THR A C 1
ATOM 901 O O . THR A 1 112 ? 1.148 6.413 -10.643 1.00 93.12 112 THR A O 1
ATOM 904 N N . HIS A 1 113 ? 1.813 5.178 -8.892 1.00 92.19 113 HIS A N 1
ATOM 905 C CA . HIS A 1 113 ? 2.986 5.974 -8.555 1.00 92.19 113 HIS A CA 1
ATOM 906 C C . HIS A 1 113 ? 4.238 5.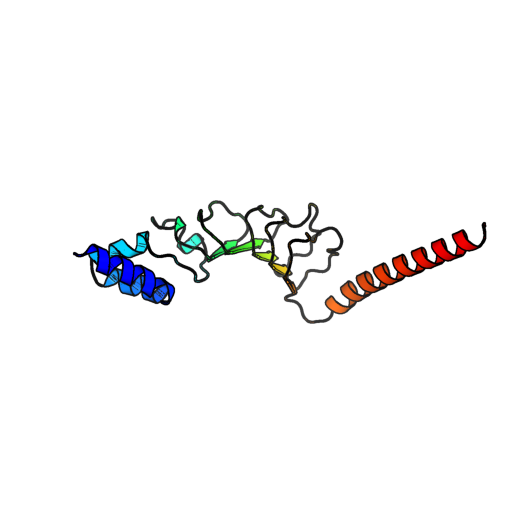106 -8.583 1.00 92.19 113 HIS A C 1
ATOM 908 O O . HIS A 1 113 ? 4.291 4.088 -7.896 1.00 92.19 113 HIS A O 1
ATOM 914 N N . ILE A 1 114 ? 5.260 5.525 -9.326 1.00 90.38 114 ILE A N 1
ATOM 915 C CA . ILE A 1 114 ? 6.544 4.825 -9.405 1.00 90.38 114 ILE A CA 1
ATOM 916 C C . ILE A 1 114 ? 7.671 5.766 -9.013 1.00 90.38 114 ILE A C 1
ATOM 918 O O . ILE A 1 114 ? 7.722 6.921 -9.436 1.00 90.38 114 ILE A O 1
ATOM 922 N N . THR A 1 115 ? 8.604 5.253 -8.221 1.00 90.56 115 THR A N 1
ATOM 923 C CA . THR A 1 115 ? 9.853 5.926 -7.894 1.00 90.56 115 THR A CA 1
ATOM 924 C C . THR A 1 115 ? 11.038 5.048 -8.270 1.00 90.56 115 THR A C 1
ATOM 926 O O . THR A 1 115 ? 11.187 3.947 -7.747 1.00 90.56 115 THR A O 1
ATOM 929 N N . PHE A 1 116 ? 11.889 5.532 -9.169 1.00 86.44 116 PHE A N 1
ATOM 930 C CA . PHE A 1 116 ? 13.127 4.864 -9.558 1.00 86.44 116 PHE A CA 1
ATOM 931 C C . PHE A 1 116 ? 14.298 5.302 -8.675 1.00 86.44 116 PHE A C 1
ATOM 933 O O . PHE A 1 116 ? 14.418 6.477 -8.306 1.00 86.44 116 PHE A O 1
ATOM 940 N N . GLY A 1 117 ? 15.165 4.339 -8.357 1.00 83.06 117 GLY A N 1
ATOM 941 C CA . GLY A 1 117 ? 16.392 4.554 -7.598 1.00 83.06 117 GLY A CA 1
ATOM 942 C C . GLY A 1 117 ? 17.450 5.348 -8.369 1.00 83.06 117 GLY A C 1
ATOM 943 O O . GLY A 1 117 ? 17.344 5.564 -9.574 1.00 83.06 117 GLY A O 1
ATOM 944 N N . GLN A 1 118 ? 18.493 5.777 -7.660 1.00 82.50 118 GLN A N 1
ATOM 945 C CA . GLN A 1 118 ? 19.545 6.653 -8.192 1.00 82.50 118 GLN A CA 1
ATOM 946 C C . GLN A 1 118 ? 20.348 6.035 -9.343 1.00 82.50 118 GLN A C 1
ATOM 948 O O . GLN A 1 118 ? 20.711 6.745 -10.275 1.00 82.50 118 GLN A O 1
ATOM 953 N N . ASN A 1 119 ? 20.598 4.726 -9.298 1.00 81.50 119 ASN A N 1
ATOM 954 C CA . ASN A 1 119 ? 21.443 4.036 -10.275 1.00 81.50 119 ASN A CA 1
ATOM 955 C C . ASN A 1 119 ? 20.646 3.442 -11.445 1.00 81.50 119 ASN A C 1
ATOM 957 O O . ASN A 1 119 ? 21.192 2.652 -12.218 1.00 81.50 119 ASN A O 1
ATOM 961 N N . PHE A 1 120 ? 19.359 3.769 -11.562 1.00 79.81 120 PHE A N 1
ATOM 962 C CA . PHE A 1 120 ? 18.515 3.229 -12.616 1.00 79.81 120 PHE A CA 1
ATOM 963 C C . PHE A 1 120 ? 18.909 3.823 -13.976 1.00 79.81 120 PHE A C 1
ATOM 965 O O . PHE A 1 120 ? 18.706 5.009 -14.225 1.00 79.81 120 PHE A O 1
ATOM 972 N N . ASN A 1 121 ? 19.473 2.991 -14.855 1.00 74.62 121 ASN A N 1
ATOM 973 C CA . ASN A 1 121 ? 19.968 3.385 -16.178 1.00 74.62 121 ASN A CA 1
ATOM 974 C C . ASN A 1 121 ? 19.481 2.423 -17.279 1.00 74.62 121 ASN A C 1
ATOM 976 O O . ASN A 1 121 ? 20.213 2.079 -18.205 1.00 74.62 121 ASN A O 1
ATOM 980 N N . THR A 1 122 ? 18.258 1.912 -17.140 1.00 72.81 122 THR A N 1
ATOM 981 C CA . THR A 1 122 ? 17.654 0.978 -18.099 1.00 72.81 122 THR A CA 1
ATOM 982 C C . THR A 1 122 ? 16.418 1.609 -18.747 1.00 72.81 122 THR A C 1
ATOM 984 O O . THR A 1 122 ? 15.729 2.405 -18.114 1.00 72.81 122 THR A O 1
ATOM 987 N N . SER A 1 123 ? 16.123 1.263 -20.007 1.00 72.19 123 SER A N 1
ATOM 988 C CA . SER A 1 123 ? 14.893 1.713 -20.680 1.00 72.19 123 SER A CA 1
ATOM 989 C C . SER A 1 123 ? 13.634 1.171 -19.984 1.00 72.19 123 SER A C 1
ATOM 991 O O . SER A 1 123 ? 13.642 0.065 -19.439 1.00 72.19 123 SER A O 1
ATOM 993 N N . ILE A 1 124 ? 12.558 1.962 -20.023 1.00 73.62 124 ILE A N 1
ATOM 994 C CA . ILE A 1 124 ? 11.235 1.664 -19.439 1.00 73.62 124 ILE A CA 1
ATOM 995 C C . ILE A 1 124 ? 10.116 1.637 -20.488 1.00 73.62 124 ILE A C 1
ATOM 997 O O . ILE A 1 124 ? 8.949 1.539 -20.116 1.00 73.62 124 ILE A O 1
ATOM 1001 N N . GLU A 1 125 ? 10.473 1.728 -21.773 1.00 66.38 125 GLU A N 1
ATOM 1002 C CA . GLU A 1 125 ? 9.564 1.932 -22.912 1.00 66.38 125 GLU A CA 1
ATOM 1003 C C . GLU A 1 125 ? 8.418 0.909 -22.960 1.00 66.38 125 GLU A C 1
ATOM 1005 O O . GLU A 1 125 ? 7.259 1.302 -23.045 1.00 66.38 125 GLU A O 1
ATOM 1010 N N . ASP A 1 126 ? 8.716 -0.373 -22.734 1.00 68.75 126 ASP A N 1
ATOM 1011 C CA . ASP A 1 126 ? 7.714 -1.453 -22.750 1.00 68.75 126 ASP A CA 1
ATOM 1012 C C . ASP A 1 126 ? 7.212 -1.858 -21.354 1.00 68.75 126 ASP A C 1
ATOM 1014 O O . ASP A 1 126 ? 6.508 -2.854 -21.188 1.00 68.75 126 ASP A O 1
ATOM 1018 N N . SER A 1 127 ? 7.640 -1.153 -20.303 1.00 73.12 127 SER A N 1
ATOM 1019 C CA . SER A 1 127 ? 7.409 -1.574 -18.913 1.00 73.12 127 SER A CA 1
ATOM 1020 C C . SER A 1 127 ? 6.345 -0.751 -18.188 1.00 73.12 127 SER A C 1
ATOM 1022 O O . SER A 1 127 ? 5.819 -1.210 -17.172 1.00 73.12 127 SER A O 1
ATOM 1024 N N . ILE A 1 128 ? 6.030 0.456 -18.669 1.00 75.31 128 ILE A N 1
ATOM 1025 C CA . ILE A 1 128 ? 5.062 1.348 -18.022 1.00 75.31 128 ILE A CA 1
ATOM 1026 C C . ILE A 1 128 ? 3.640 0.989 -18.460 1.00 75.31 128 ILE A C 1
ATOM 1028 O O . ILE A 1 128 ? 3.282 1.082 -19.629 1.00 75.31 128 ILE A O 1
ATOM 1032 N N . SER A 1 129 ? 2.809 0.636 -17.484 1.00 76.25 129 SER A N 1
ATOM 1033 C CA . SER A 1 129 ? 1.367 0.478 -17.666 1.00 76.25 129 SER A CA 1
ATOM 1034 C C . SER A 1 129 ? 0.659 1.840 -17.754 1.00 76.25 129 SER A C 1
ATOM 1036 O O . SER A 1 129 ? 1.053 2.801 -17.091 1.00 76.25 129 SER A O 1
ATOM 1038 N N . SER A 1 130 ? -0.446 1.911 -18.503 1.00 78.81 130 SER A N 1
ATOM 1039 C CA . SER A 1 130 ? -1.276 3.118 -18.664 1.00 78.81 130 SER A CA 1
ATOM 1040 C C . SER A 1 130 ? -1.907 3.637 -17.363 1.00 78.81 130 SER A C 1
ATOM 1042 O O . SER A 1 130 ? -2.432 4.746 -17.334 1.00 78.81 130 SER A O 1
ATOM 1044 N N . SER A 1 131 ? -1.888 2.844 -16.290 1.00 84.12 131 SER A N 1
ATOM 1045 C CA . SER A 1 131 ? -2.376 3.221 -14.957 1.00 84.12 131 SER A CA 1
ATOM 1046 C C . SER A 1 131 ? -1.472 4.205 -14.212 1.00 84.12 131 SER A C 1
ATOM 1048 O O . SER A 1 131 ? -1.898 4.825 -13.236 1.00 84.12 131 SER A O 1
ATOM 1050 N N . VAL A 1 132 ? -0.210 4.321 -14.629 1.00 85.12 132 VAL A N 1
ATOM 1051 C CA . VAL A 1 132 ? 0.793 5.132 -13.943 1.00 85.12 132 VAL A CA 1
ATOM 105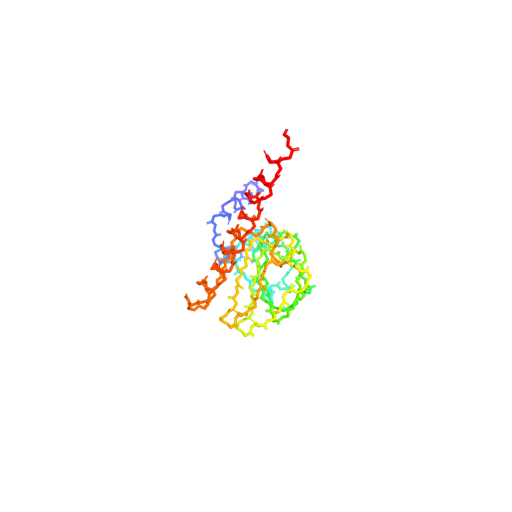2 C C . VAL A 1 132 ? 0.524 6.608 -14.210 1.00 85.12 132 VAL A C 1
ATOM 1054 O O . VAL A 1 132 ? 0.651 7.086 -15.333 1.00 85.12 132 VAL A O 1
ATOM 1057 N N . THR A 1 133 ? 0.203 7.351 -13.156 1.00 86.25 133 THR A N 1
ATOM 1058 C CA . THR A 1 133 ? -0.044 8.797 -13.217 1.00 86.25 133 THR A CA 1
ATOM 1059 C C . THR A 1 133 ? 1.174 9.612 -12.808 1.00 86.25 133 THR A C 1
ATOM 1061 O O . THR A 1 133 ? 1.301 10.772 -13.201 1.00 86.25 133 THR A O 1
ATOM 1064 N N . ARG A 1 134 ? 2.088 9.028 -12.020 1.00 83.50 134 ARG A N 1
ATOM 1065 C CA . ARG A 1 134 ? 3.272 9.731 -11.520 1.00 83.50 134 ARG A CA 1
ATOM 1066 C C . ARG A 1 134 ? 4.515 8.854 -11.543 1.00 83.50 134 ARG A C 1
ATOM 1068 O O . ARG A 1 134 ? 4.544 7.778 -10.951 1.00 83.50 134 ARG A O 1
ATOM 1075 N N . ILE A 1 135 ? 5.579 9.378 -12.146 1.00 84.06 135 ILE A N 1
ATOM 1076 C CA . ILE A 1 135 ? 6.913 8.775 -12.145 1.00 84.06 135 ILE A CA 1
ATOM 1077 C C . ILE A 1 135 ? 7.894 9.775 -11.541 1.00 84.06 135 ILE A C 1
ATOM 1079 O O . ILE A 1 135 ? 7.892 10.951 -11.894 1.00 84.06 135 ILE A O 1
ATOM 1083 N N . THR A 1 136 ? 8.717 9.314 -10.604 1.00 84.56 136 THR A N 1
ATOM 1084 C CA . THR A 1 136 ? 9.769 10.108 -9.960 1.00 84.56 136 THR A CA 1
ATOM 1085 C C . THR A 1 136 ? 11.101 9.375 -10.076 1.00 84.56 136 THR A C 1
ATOM 1087 O O . THR A 1 136 ? 11.153 8.160 -9.911 1.00 84.56 136 THR A O 1
ATOM 1090 N N . PHE A 1 137 ? 12.190 10.100 -10.316 1.00 81.38 137 PHE A N 1
ATOM 1091 C CA . PHE A 1 137 ? 13.550 9.559 -10.292 1.00 81.38 137 PHE A CA 1
ATOM 1092 C C . PHE A 1 137 ? 14.302 10.198 -9.122 1.00 81.38 137 PHE A C 1
ATOM 1094 O O . PHE A 1 137 ? 14.322 11.420 -9.004 1.00 81.38 137 PHE A O 1
ATOM 1101 N N . GLN A 1 138 ? 14.896 9.392 -8.237 1.00 74.62 138 GLN A N 1
ATOM 1102 C CA . GLN A 1 138 ? 15.627 9.891 -7.058 1.00 74.62 138 GLN A CA 1
ATOM 1103 C C . GLN A 1 138 ? 17.080 10.315 -7.359 1.00 74.62 138 GLN A C 1
ATOM 1105 O O . GLN A 1 138 ? 17.797 10.723 -6.444 1.00 74.62 138 GLN A O 1
ATOM 1110 N N . GLY A 1 139 ? 17.531 10.211 -8.615 1.00 63.75 139 GLY A N 1
ATOM 1111 C CA . GLY A 1 139 ? 18.862 10.627 -9.070 1.00 63.75 139 GLY A CA 1
ATOM 1112 C C . GLY A 1 139 ? 18.913 12.067 -9.599 1.00 63.75 139 GLY A C 1
ATOM 1113 O O . GLY A 1 139 ? 17.931 12.596 -10.116 1.00 63.75 139 GLY A O 1
ATOM 1114 N N . LEU A 1 140 ? 20.087 12.697 -9.488 1.00 49.16 140 LEU A N 1
ATOM 1115 C CA . LEU A 1 140 ? 20.382 14.028 -10.027 1.00 49.16 140 LEU A CA 1
ATOM 1116 C C . LEU A 1 140 ? 20.279 14.034 -11.563 1.00 49.16 140 LEU A C 1
ATOM 1118 O O . LEU A 1 140 ? 21.119 13.443 -12.232 1.00 49.16 140 LEU A O 1
ATOM 1122 N N . THR A 1 141 ? 19.228 14.687 -12.075 1.00 47.16 141 THR A N 1
ATOM 1123 C CA . THR A 1 141 ? 19.099 15.535 -13.291 1.00 47.16 141 THR A CA 1
ATOM 1124 C C . THR A 1 141 ? 19.727 15.154 -14.647 1.00 47.16 141 THR A C 1
ATOM 1126 O O . THR A 1 141 ? 19.243 15.654 -15.658 1.00 47.16 141 THR A O 1
ATOM 1129 N N . PHE A 1 142 ? 20.717 14.270 -14.758 1.00 44.81 142 PHE A N 1
ATOM 1130 C CA . PHE A 1 142 ? 21.402 13.975 -16.026 1.00 44.81 142 PHE A CA 1
ATOM 1131 C C . PHE A 1 142 ? 20.718 12.897 -16.887 1.00 44.81 142 PHE A C 1
ATOM 1133 O O . PHE A 1 142 ? 20.806 12.953 -18.110 1.00 44.81 142 PHE A O 1
ATOM 1140 N N . ILE A 1 143 ? 19.988 11.946 -16.291 1.00 46.84 143 ILE A N 1
ATOM 1141 C CA . ILE A 1 143 ? 19.397 10.807 -17.031 1.00 46.84 143 ILE A CA 1
ATOM 1142 C C . ILE A 1 143 ? 18.036 11.155 -17.658 1.00 46.84 143 ILE A C 1
ATOM 1144 O O . ILE A 1 143 ? 17.711 10.662 -18.740 1.00 46.84 143 ILE A O 1
ATOM 1148 N N . VAL A 1 144 ? 17.274 12.077 -17.052 1.00 42.56 144 VAL A N 1
ATOM 1149 C CA . VAL A 1 144 ? 15.984 12.544 -17.602 1.00 42.56 144 VAL A CA 1
ATOM 1150 C C . VAL A 1 144 ? 16.172 13.134 -19.008 1.00 42.56 144 VAL A C 1
ATOM 1152 O O . VAL A 1 144 ? 15.356 12.880 -19.889 1.00 42.56 144 VAL A O 1
ATOM 1155 N N . CYS A 1 145 ? 17.292 13.823 -19.260 1.00 42.94 145 CYS A N 1
ATOM 1156 C CA . CYS A 1 145 ? 17.621 14.373 -20.578 1.00 42.94 145 CYS A CA 1
ATOM 1157 C C . CYS A 1 145 ? 17.788 13.297 -21.666 1.00 42.94 145 CYS A C 1
ATOM 1159 O O . CYS A 1 145 ? 17.362 13.509 -22.796 1.00 42.94 145 CYS A O 1
ATOM 1161 N N . VAL A 1 146 ? 18.367 12.134 -21.348 1.00 46.81 146 VAL A N 1
ATOM 1162 C CA . VAL A 1 146 ? 18.660 11.088 -22.349 1.00 46.81 146 VAL A CA 1
ATOM 1163 C C . VAL A 1 146 ? 17.425 10.232 -22.652 1.00 46.81 146 VAL A C 1
ATOM 1165 O O . VAL A 1 146 ? 17.179 9.872 -23.807 1.00 46.81 146 VAL A O 1
ATOM 1168 N N . MET A 1 147 ? 16.603 9.950 -21.635 1.00 49.00 147 MET A N 1
ATOM 1169 C CA . MET A 1 147 ? 15.375 9.162 -21.804 1.00 49.00 147 MET A CA 1
ATOM 1170 C C . MET A 1 147 ? 14.268 9.953 -22.515 1.00 49.00 147 MET A C 1
ATOM 1172 O O . MET A 1 147 ? 13.617 9.408 -23.404 1.00 49.00 147 MET A O 1
ATOM 1176 N N . PHE A 1 148 ? 14.098 11.248 -22.214 1.00 47.97 148 PHE A N 1
ATOM 1177 C CA . PHE A 1 148 ? 13.167 12.097 -22.970 1.00 47.97 148 PHE A CA 1
ATOM 1178 C C . PHE A 1 148 ? 13.669 12.401 -24.383 1.00 47.97 148 PHE A C 1
ATOM 1180 O O . PHE A 1 148 ? 12.854 12.436 -25.300 1.00 47.97 148 PHE A O 1
ATOM 1187 N N . ALA A 1 149 ? 14.981 12.563 -24.593 1.00 48.12 149 ALA A N 1
ATOM 1188 C CA . ALA A 1 149 ? 15.520 12.737 -25.940 1.00 48.12 149 ALA A CA 1
ATOM 1189 C C . ALA A 1 149 ? 15.215 11.523 -26.822 1.00 48.12 149 ALA A C 1
ATOM 1191 O O . ALA A 1 149 ? 14.764 11.703 -27.943 1.00 48.12 149 ALA A O 1
ATOM 1192 N N . SER A 1 150 ? 15.379 10.300 -26.312 1.00 55.94 150 SER A N 1
ATOM 1193 C CA . SER A 1 150 ? 15.108 9.079 -27.084 1.00 55.94 150 SER A CA 1
ATOM 1194 C C . SER A 1 150 ? 13.612 8.883 -27.355 1.00 55.94 150 SER A C 1
ATOM 1196 O O . SER A 1 150 ? 13.244 8.552 -28.475 1.00 55.94 150 SER A O 1
ATOM 1198 N N . PHE A 1 151 ? 12.743 9.177 -26.381 1.00 54.94 151 PHE A N 1
ATOM 1199 C CA . PHE A 1 151 ? 11.289 9.105 -26.559 1.00 54.94 151 PHE A CA 1
ATOM 1200 C C . PHE A 1 151 ? 10.762 10.171 -27.536 1.00 54.94 151 PHE A C 1
ATOM 1202 O O . PHE A 1 151 ? 9.981 9.856 -28.428 1.00 54.94 151 PHE A O 1
ATOM 1209 N N . ILE A 1 152 ? 11.228 11.422 -27.438 1.00 55.56 152 ILE A N 1
ATOM 1210 C CA . ILE A 1 152 ? 10.864 12.491 -28.384 1.00 55.56 152 ILE A CA 1
ATOM 1211 C C . ILE A 1 152 ? 11.460 12.214 -29.770 1.00 55.56 152 ILE A C 1
ATOM 1213 O O . ILE A 1 152 ? 10.766 12.394 -30.765 1.00 55.56 152 ILE A O 1
ATOM 1217 N N . LEU A 1 153 ? 12.704 11.731 -29.864 1.00 54.31 153 LEU A N 1
ATOM 1218 C CA . LEU A 1 153 ? 13.315 11.336 -31.139 1.00 54.31 153 LEU A CA 1
ATOM 1219 C C . LEU A 1 153 ? 12.570 10.165 -31.784 1.00 54.31 153 LEU A C 1
ATOM 1221 O O . LEU A 1 153 ? 12.389 10.180 -32.998 1.00 54.31 153 LEU A O 1
ATOM 1225 N N . TYR A 1 154 ? 12.106 9.190 -30.999 1.00 65.31 154 TYR A N 1
ATOM 1226 C CA . TYR A 1 154 ? 11.307 8.071 -31.494 1.00 65.31 154 TYR A CA 1
ATOM 1227 C C . TYR A 1 154 ? 9.930 8.533 -31.994 1.00 65.31 154 TYR A C 1
ATOM 1229 O O . TYR A 1 154 ? 9.548 8.216 -33.117 1.00 65.31 154 TYR A O 1
ATOM 1237 N N . GLN A 1 155 ? 9.230 9.382 -31.234 1.00 56.31 155 GLN A N 1
ATOM 1238 C CA . GLN A 1 155 ? 7.967 9.989 -31.679 1.00 56.31 155 GLN A CA 1
ATOM 1239 C C . GLN A 1 155 ? 8.157 10.868 -32.932 1.00 56.31 155 GLN A C 1
ATOM 1241 O O . GLN A 1 155 ? 7.351 10.817 -33.861 1.00 56.31 155 GLN A O 1
ATOM 1246 N N . CYS A 1 156 ? 9.255 11.627 -33.017 1.00 51.03 156 CYS A N 1
ATOM 1247 C CA . CYS A 1 156 ? 9.622 12.375 -34.221 1.00 51.03 156 CYS A CA 1
ATOM 1248 C C . CYS A 1 156 ? 9.936 11.454 -35.408 1.00 51.03 156 CYS A C 1
ATOM 1250 O O . CYS A 1 156 ? 9.563 11.773 -36.536 1.00 51.03 156 CYS A O 1
ATOM 1252 N N . TYR A 1 157 ? 10.608 10.324 -35.178 1.00 71.25 157 TYR A N 1
ATOM 1253 C CA . TYR A 1 157 ? 10.912 9.344 -36.217 1.00 71.25 157 TYR A CA 1
ATOM 1254 C C . TYR A 1 157 ? 9.629 8.732 -36.792 1.00 71.25 157 TYR A C 1
ATOM 1256 O O . TYR A 1 157 ? 9.435 8.786 -38.006 1.00 71.25 157 TYR A O 1
ATOM 1264 N N . GLU A 1 158 ? 8.723 8.242 -35.943 1.00 73.19 158 GLU A N 1
ATOM 1265 C CA . GLU A 1 158 ? 7.435 7.667 -36.360 1.00 73.19 158 GLU A CA 1
ATOM 1266 C C . GLU A 1 158 ? 6.560 8.680 -37.119 1.00 73.19 158 GLU A C 1
ATOM 1268 O O . GLU A 1 158 ? 5.978 8.365 -38.164 1.00 73.19 158 GLU A O 1
ATOM 1273 N N . TRP A 1 159 ? 6.526 9.940 -36.671 1.00 64.44 159 TRP A N 1
ATOM 1274 C CA . TRP A 1 159 ? 5.810 11.007 -37.375 1.00 64.44 159 TRP A CA 1
ATOM 1275 C C . TRP A 1 159 ? 6.390 11.275 -38.774 1.00 64.44 159 TRP A C 1
ATOM 1277 O O . TRP A 1 159 ? 5.651 11.386 -39.754 1.00 64.44 159 TRP A O 1
ATOM 1287 N N . VAL A 1 160 ? 7.722 11.293 -38.907 1.00 70.12 160 VAL A N 1
ATOM 1288 C CA . VAL A 1 160 ? 8.395 11.430 -40.210 1.00 70.12 160 VAL A CA 1
ATOM 1289 C C . VAL A 1 160 ? 8.095 10.244 -41.133 1.00 70.12 160 VAL A C 1
ATOM 1291 O O . VAL A 1 160 ? 7.893 10.453 -42.334 1.00 70.12 160 VAL A O 1
ATOM 1294 N N . GLN A 1 161 ? 8.042 9.012 -40.616 1.00 77.44 161 GLN A N 1
ATOM 1295 C CA . GLN A 1 161 ? 7.663 7.845 -41.426 1.00 77.44 161 GLN A CA 1
ATOM 1296 C C . GLN A 1 161 ? 6.210 7.930 -41.904 1.00 77.44 161 GLN A C 1
ATOM 1298 O O . GLN A 1 161 ? 5.921 7.614 -43.060 1.00 77.44 161 GLN A O 1
ATOM 1303 N N . THR A 1 162 ? 5.313 8.433 -41.057 1.00 70.56 162 THR A N 1
ATOM 1304 C CA . THR A 1 162 ? 3.894 8.617 -41.388 1.00 70.56 162 THR A CA 1
ATOM 1305 C C . THR A 1 162 ? 3.708 9.620 -42.532 1.00 70.56 162 THR A C 1
ATOM 1307 O O . THR A 1 162 ? 3.055 9.301 -43.524 1.00 70.56 162 THR A O 1
ATOM 1310 N N . ILE A 1 163 ? 4.391 10.770 -42.487 1.00 68.19 163 ILE A N 1
ATOM 1311 C CA . ILE A 1 163 ? 4.352 11.769 -43.574 1.00 68.19 163 ILE A CA 1
ATOM 1312 C C . ILE A 1 163 ? 4.915 11.214 -44.886 1.00 68.19 163 ILE A C 1
ATOM 1314 O O . ILE A 1 163 ? 4.388 11.491 -45.965 1.00 68.19 163 ILE A O 1
ATOM 1318 N N . LYS A 1 164 ? 6.003 10.435 -44.827 1.00 72.19 164 LYS A N 1
ATOM 1319 C CA . LYS A 1 164 ? 6.568 9.800 -46.029 1.00 72.19 164 LYS A CA 1
ATOM 1320 C C . LYS A 1 164 ? 5.584 8.817 -46.658 1.00 72.19 164 LYS A C 1
ATOM 1322 O O . LYS A 1 164 ? 5.477 8.767 -47.881 1.00 72.19 164 LYS A O 1
ATOM 1327 N N . LYS A 1 165 ? 4.844 8.070 -45.837 1.00 73.12 165 LYS A N 1
ATOM 1328 C CA . LYS A 1 165 ? 3.807 7.143 -46.297 1.00 73.12 165 LYS A CA 1
ATOM 1329 C C . LYS A 1 165 ? 2.630 7.880 -46.949 1.00 73.12 165 LYS A C 1
ATOM 1331 O O . LYS A 1 165 ? 2.199 7.483 -48.026 1.00 73.12 165 LYS A O 1
ATOM 1336 N N . GLU A 1 166 ? 2.168 8.984 -46.363 1.00 68.31 166 GLU A N 1
ATOM 1337 C CA . GLU A 1 166 ? 1.087 9.811 -46.930 1.00 68.31 166 GLU A CA 1
ATOM 1338 C C . GLU A 1 166 ? 1.470 10.471 -48.265 1.00 68.31 166 GLU A C 1
ATOM 1340 O O . GLU A 1 166 ? 0.671 10.501 -49.203 1.00 68.31 166 GLU A O 1
ATOM 1345 N N . LYS A 1 167 ? 2.718 10.938 -48.399 1.00 64.50 167 LYS A N 1
ATOM 1346 C CA . LYS A 1 167 ? 3.223 11.501 -49.663 1.00 64.50 167 LYS A CA 1
ATOM 1347 C C . LYS A 1 167 ? 3.385 10.465 -50.774 1.00 64.50 167 LYS A C 1
ATOM 1349 O O . LYS A 1 167 ? 3.196 10.793 -51.938 1.00 64.50 167 LYS A O 1
ATOM 1354 N N . ASN A 1 168 ? 3.723 9.223 -50.437 1.00 62.50 168 ASN A N 1
ATOM 1355 C CA . ASN A 1 168 ? 3.869 8.165 -51.438 1.00 62.50 168 ASN A CA 1
ATOM 1356 C C . ASN A 1 168 ? 2.512 7.625 -51.913 1.00 62.50 168 ASN A C 1
ATOM 1358 O O . ASN A 1 168 ? 2.389 7.222 -53.067 1.00 62.50 168 ASN A O 1
ATOM 1362 N N . ASN A 1 169 ? 1.482 7.679 -51.065 1.00 56.59 169 ASN A N 1
ATOM 1363 C CA . ASN A 1 169 ? 0.124 7.289 -51.447 1.00 56.59 169 ASN A CA 1
ATOM 1364 C C . ASN A 1 169 ? -0.577 8.338 -52.328 1.00 56.59 169 ASN A C 1
ATOM 1366 O O . ASN A 1 169 ? -1.422 7.974 -53.131 1.00 56.59 169 ASN A O 1
ATOM 1370 N N . THR A 1 170 ? -0.198 9.616 -52.247 1.00 54.47 170 THR A N 1
ATOM 1371 C CA . THR A 1 170 ? -0.749 10.692 -53.103 1.00 54.47 170 THR A CA 1
ATOM 1372 C C . THR A 1 170 ? -0.084 10.807 -54.483 1.00 54.47 170 THR A C 1
ATOM 1374 O O . THR A 1 170 ? -0.500 11.628 -55.291 1.00 54.47 170 THR A O 1
ATOM 1377 N N . LEU A 1 171 ? 0.936 9.989 -54.777 1.00 52.91 171 LEU A N 1
ATOM 1378 C CA . LEU A 1 171 ? 1.621 9.916 -56.082 1.00 52.91 171 LEU A CA 1
ATOM 1379 C C . LEU A 1 171 ? 1.238 8.663 -56.897 1.00 52.91 171 LEU A C 1
ATOM 1381 O O . LEU A 1 171 ? 1.853 8.394 -57.928 1.00 52.91 171 LEU A O 1
ATOM 1385 N N . THR A 1 172 ? 0.264 7.878 -56.422 1.00 50.03 172 THR A N 1
ATOM 1386 C CA . THR A 1 172 ? -0.220 6.646 -57.082 1.00 50.03 172 THR A CA 1
ATOM 1387 C C . THR A 1 172 ? -1.720 6.661 -57.411 1.00 50.03 172 THR A C 1
ATOM 1389 O O . THR A 1 172 ? -2.250 5.636 -57.834 1.00 50.03 172 THR A O 1
ATOM 1392 N N . GLU A 1 173 ? -2.369 7.824 -57.302 1.00 44.16 173 GLU A N 1
ATOM 1393 C CA . GLU A 1 173 ? -3.679 8.142 -57.903 1.00 44.16 173 GLU A CA 1
ATOM 1394 C C . GLU A 1 173 ? -3.501 9.205 -58.994 1.00 44.16 173 GLU A C 1
ATOM 1396 O O . GLU A 1 173 ? -4.198 9.103 -60.029 1.00 44.16 173 GLU A O 1
#

Nearest PDB structures (foldseek):
  5jxt-assembly1_C  TM=3.024E-01  e=9.365E+00  Thermothelomyces thermophilus ATCC 42464
  5jxt-assembly1_F  TM=2.596E-01  e=9.906E+00  Thermothelomyces thermophilus ATCC 42464

Secondary structure (DSSP, 8-state):
--HHHHHHHHHHHTTS-HHHHHHHHTS-HHHHGGGGT--B-S-EEGGGTTT-TTGGGBSEEEEES--S---TT-SEEEEEESSS---TT-SEEEE-TT-----TT---TT--EEEE-TT--S--TTT--TT--EEEE-S-SHHHHHHHHHHHHHHHHHHHHHHHHHHHHTT--

Organism: NCBI:txid1070528

Sequence (173 aa):
MLSLQIDLVLEISKFVSDHGKICLSMVSKQMDNLKYKMVYSEKINIEKIDMLPYFDNFENVEMIDKATKCPKHAKFVHLRIHGTDIPNFVTHLSFSPYFNKSIKGGIPLSVTHITFGQNFNTSIEDSISSSVTRITFQGLTFIVCVMFASFILYQCYEWVQTIKKEKNNTLTE

Mean predicted aligned error: 10.81 Å

pLDDT: mean 81.72, std 15.54, range [42.56, 97.5]

Foldseek 3Di:
DVPVVLVVVQVVLVVDAPVRLVVQLVPDVVSVVCLLVHAHEDEEECVVPVPPPSQLRYQHYEYEADDPDHRPNHVAYEYEHQDLDDDQQHAAYEYELCRADDNPPADHLNHAHYEYHANHQDDCPPHYDPNHPYYYYPHPDDRVVVNVVVVVVVVVVVVVVVVVVVVVVVVPD

Radius of gyration: 23.84 Å; Cα contacts (8 Å, |Δi|>4): 243; chains: 1; bounding box: 50×27×87 Å

InterPro domains:
  IPR008615 FNIP [PF05725] (81-118)